Protein AF-V9MAR1-F1 (afdb_monomer_lite)

Foldseek 3Di:
DPPDDDDDDDDPPPDDDDDCPVVVVVPQVFFCFQNVVDPPPDGHDNVDTTSPDGDPPGDVVVSVVVVVVVVVVVVVVVVVVVVVVVPDPDPDD

Sequence (93 aa):
DVLSKHSNESQVMNLHLLNVTSMSARRKDGHASLYYLGPGRGPASLHRQDCSHWCLPGVPDSWNELLYTLLLKQELVHVQDLTESSQAPSVTT

Radius of gyration: 23.26 Å; chains: 1; bounding box: 43×37×78 Å

pLDDT: mean 83.87, std 17.17, range [39.47, 98.56]

Structure (mmCIF, N/CA/C/O backbone):
data_AF-V9MAR1-F1
#
_entry.id   AF-V9MAR1-F1
#
loop_
_atom_site.group_PDB
_atom_site.id
_atom_site.type_symbol
_atom_site.label_atom_id
_atom_site.label_alt_id
_atom_site.label_comp_id
_atom_site.label_asym_id
_atom_site.label_entity_id
_atom_site.label_seq_id
_atom_site.pdbx_PDB_ins_code
_atom_site.Cartn_x
_atom_site.Cartn_y
_atom_site.Cartn_z
_atom_site.occupancy
_atom_site.B_iso_or_equiv
_atom_site.auth_seq_id
_atom_site.auth_comp_id
_atom_site.auth_asym_id
_atom_site.auth_atom_id
_atom_site.pdbx_PDB_model_num
ATOM 1 N N . ASP A 1 1 ? -15.752 -33.234 -6.484 1.00 43.12 1 ASP A N 1
ATOM 2 C CA . ASP A 1 1 ? -15.790 -32.183 -5.446 1.00 43.12 1 ASP A CA 1
ATOM 3 C C . ASP A 1 1 ? -15.125 -32.652 -4.164 1.00 43.12 1 ASP A C 1
ATOM 5 O O . ASP A 1 1 ? -15.703 -33.421 -3.410 1.00 43.12 1 ASP A O 1
ATOM 9 N N . VAL A 1 2 ? -13.862 -32.268 -3.967 1.00 51.25 2 VAL A N 1
ATOM 10 C CA . VAL A 1 2 ? -12.947 -32.837 -2.950 1.00 51.25 2 VAL A CA 1
ATOM 11 C C . VAL A 1 2 ? -13.078 -32.159 -1.574 1.00 51.25 2 VAL A C 1
ATOM 13 O O . VAL A 1 2 ? -12.271 -32.388 -0.687 1.00 51.25 2 VAL A O 1
ATOM 16 N N . LEU A 1 3 ? -14.115 -31.351 -1.338 1.00 52.75 3 LEU A N 1
ATOM 17 C CA . LEU A 1 3 ? -14.317 -30.680 -0.047 1.00 52.75 3 LEU A CA 1
ATOM 18 C C . LEU A 1 3 ? -15.722 -30.919 0.505 1.00 52.75 3 LEU A C 1
ATOM 20 O O . LEU A 1 3 ? -1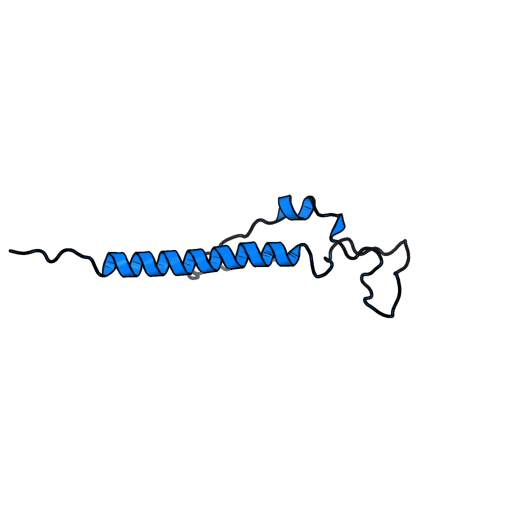6.466 -29.994 0.810 1.00 52.75 3 LEU A O 1
ATOM 24 N N . SER A 1 4 ? -16.085 -32.189 0.655 1.00 68.25 4 SER A N 1
ATOM 25 C CA . SER A 1 4 ? -17.154 -32.582 1.567 1.00 68.25 4 SER A CA 1
ATOM 26 C C . SER A 1 4 ? -16.666 -33.738 2.425 1.00 68.25 4 SER A C 1
ATOM 28 O O . SER A 1 4 ? -16.306 -34.783 1.887 1.00 68.25 4 SER A O 1
ATOM 30 N N . LYS A 1 5 ? -16.715 -33.514 3.746 1.00 62.06 5 LYS A N 1
ATOM 31 C CA . LYS A 1 5 ? -16.473 -34.425 4.882 1.00 62.06 5 LYS A CA 1
ATOM 32 C C . LYS A 1 5 ? -15.172 -34.174 5.636 1.00 62.06 5 LYS A C 1
ATOM 34 O O . LYS A 1 5 ? -14.182 -34.845 5.403 1.00 62.06 5 LYS A O 1
ATOM 39 N N . HIS A 1 6 ? -15.254 -33.282 6.620 1.00 50.75 6 HIS A N 1
ATOM 40 C CA . HIS A 1 6 ? -14.834 -33.566 7.996 1.00 50.75 6 HIS A CA 1
ATOM 41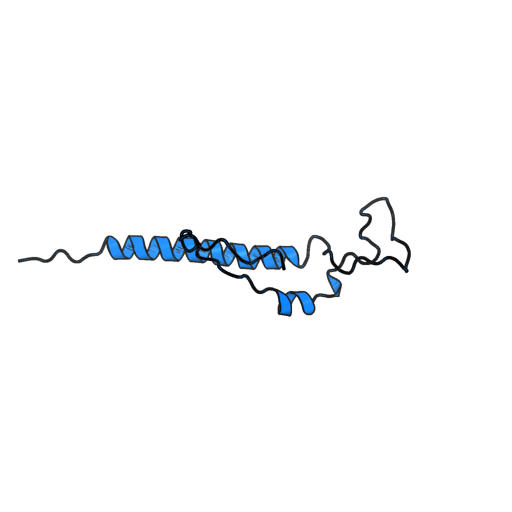 C C . HIS A 1 6 ? -15.514 -32.559 8.936 1.00 50.75 6 HIS A C 1
ATOM 43 O O . HIS A 1 6 ? -14.938 -31.561 9.347 1.00 50.75 6 HIS A O 1
ATOM 49 N N . SER A 1 7 ? -16.784 -32.817 9.249 1.00 64.19 7 SER A N 1
ATOM 50 C CA . SER A 1 7 ? -17.446 -32.266 10.430 1.00 64.19 7 SER A CA 1
ATOM 51 C C . SER A 1 7 ? -17.058 -33.130 11.629 1.00 64.19 7 SER A C 1
ATOM 53 O O . SER A 1 7 ? -17.566 -34.238 11.792 1.00 64.19 7 SER A O 1
ATOM 55 N N . ASN A 1 8 ? -16.128 -32.639 12.432 1.00 59.16 8 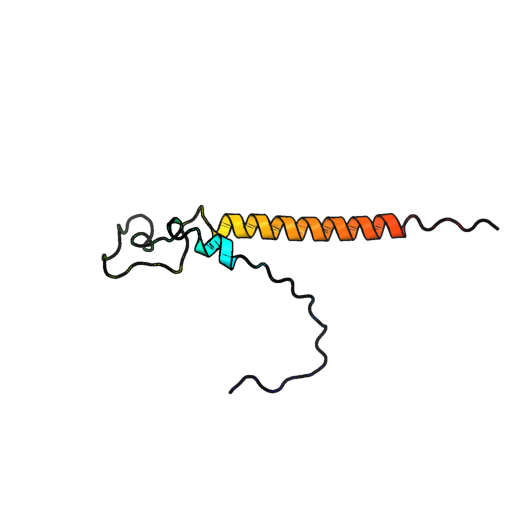ASN A N 1
ATOM 56 C CA . ASN A 1 8 ? -15.904 -33.063 13.810 1.00 59.16 8 ASN A CA 1
ATOM 57 C C . ASN A 1 8 ? -15.759 -31.753 14.585 1.00 59.16 8 ASN A C 1
ATOM 59 O O . ASN A 1 8 ? -15.093 -30.873 14.046 1.00 59.16 8 ASN A O 1
ATOM 63 N N . GLU A 1 9 ? -16.434 -31.576 15.727 1.00 60.19 9 GLU A N 1
ATOM 64 C CA . GLU A 1 9 ? -16.483 -30.311 16.487 1.00 60.19 9 GLU A CA 1
ATOM 65 C C . GLU A 1 9 ? -15.082 -29.709 16.685 1.00 60.19 9 GLU A C 1
ATOM 67 O O . GLU A 1 9 ? -14.368 -29.991 17.644 1.00 60.19 9 GLU A O 1
ATOM 72 N N . SER A 1 10 ? -14.661 -28.879 15.739 1.00 61.25 10 SER A N 1
ATOM 73 C CA . SER A 1 10 ? -13.468 -28.071 15.843 1.00 61.25 10 SER A CA 1
ATOM 74 C C . SER A 1 10 ? -13.903 -26.833 16.596 1.00 61.25 10 SER A C 1
ATOM 76 O O . SER A 1 10 ? -14.852 -26.182 16.153 1.00 61.25 10 SER A O 1
ATOM 78 N N . GLN A 1 11 ? -13.229 -26.525 17.707 1.00 62.09 11 GLN A N 1
ATOM 79 C CA . GLN A 1 11 ? -13.180 -25.189 18.304 1.00 62.09 11 GLN A CA 1
ATOM 80 C C . GLN A 1 11 ? -13.555 -24.141 17.256 1.00 62.09 11 GLN A C 1
ATOM 82 O O . GLN A 1 11 ? -12.849 -24.004 16.253 1.00 62.09 11 GLN A O 1
ATOM 87 N N . VAL A 1 12 ? -14.701 -23.482 17.431 1.00 70.00 12 VAL A N 1
ATOM 88 C CA . VAL A 1 12 ? -15.141 -22.439 16.505 1.00 70.00 12 VAL A CA 1
ATOM 89 C C . VAL A 1 12 ? -14.072 -21.356 16.555 1.00 70.00 12 VAL A C 1
ATOM 91 O O . VAL A 1 12 ? -14.030 -20.559 17.489 1.00 70.00 12 VAL A O 1
ATOM 94 N N . MET A 1 13 ? -13.145 -21.372 15.596 1.00 77.94 13 MET A N 1
ATOM 95 C CA . MET A 1 13 ? -12.158 -20.314 15.478 1.00 77.94 13 MET A CA 1
ATOM 96 C C . MET A 1 13 ? -12.927 -19.043 15.151 1.00 77.94 13 MET A C 1
ATOM 98 O O . MET A 1 13 ? -13.637 -18.982 14.144 1.00 77.94 13 MET A O 1
ATOM 102 N N . ASN A 1 14 ? -12.820 -18.045 16.027 1.00 82.56 14 ASN A N 1
ATOM 103 C CA . ASN A 1 14 ? -13.400 -16.740 15.771 1.00 82.56 14 ASN A CA 1
ATOM 104 C C . ASN A 1 14 ? -12.603 -16.081 14.63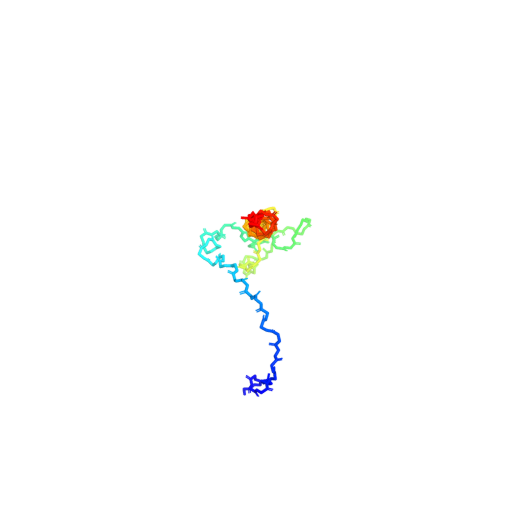6 1.00 82.56 14 ASN A C 1
ATOM 106 O O . ASN A 1 14 ? -11.496 -15.582 14.835 1.00 82.56 14 ASN A O 1
ATOM 110 N N . LEU A 1 15 ? -13.139 -16.183 13.421 1.00 86.50 15 LEU A N 1
ATOM 111 C CA . LEU A 1 15 ? -12.525 -15.673 12.207 1.00 86.50 15 LEU A CA 1
ATOM 112 C C . LEU A 1 15 ? -13.075 -14.275 11.906 1.00 86.50 15 LEU A C 1
ATOM 114 O O . LEU A 1 15 ? -14.234 -14.122 11.518 1.00 86.50 15 LEU A O 1
ATOM 118 N N . HIS A 1 16 ? -12.216 -13.264 12.000 1.00 90.06 16 HIS A N 1
ATOM 119 C CA . HIS A 1 16 ? -12.534 -11.907 11.564 1.00 90.06 16 HIS A CA 1
ATOM 120 C C . HIS A 1 16 ? -12.026 -11.664 10.137 1.00 90.06 16 HIS A C 1
ATOM 122 O O . HIS A 1 16 ? -10.830 -11.748 9.865 1.00 90.06 16 HIS A O 1
ATOM 128 N N . LEU A 1 17 ? -12.937 -11.343 9.213 1.00 94.88 17 LEU A N 1
ATOM 129 C CA . LEU A 1 17 ? -12.600 -11.029 7.824 1.00 94.88 17 LEU A CA 1
ATOM 130 C C . LEU A 1 17 ? -12.274 -9.535 7.661 1.00 94.88 17 LEU A C 1
ATOM 132 O O . LEU A 1 17 ? -13.148 -8.685 7.838 1.00 94.88 17 LEU A O 1
ATOM 136 N N . LEU A 1 18 ? -11.051 -9.214 7.232 1.00 96.75 18 LEU A N 1
ATOM 137 C CA . LEU A 1 18 ? -10.675 -7.860 6.820 1.00 96.75 18 LEU A CA 1
ATOM 138 C C . LEU A 1 18 ? -11.034 -7.639 5.339 1.00 96.75 18 LEU A C 1
ATOM 140 O O . LEU A 1 18 ? -10.286 -8.004 4.432 1.00 96.75 18 LEU A O 1
ATOM 144 N N . ASN A 1 19 ? -12.205 -7.054 5.078 1.00 97.56 19 ASN A N 1
ATOM 145 C CA . ASN A 1 19 ? -12.667 -6.793 3.713 1.00 97.56 19 ASN A CA 1
ATOM 146 C C . ASN A 1 19 ? -12.008 -5.535 3.114 1.00 97.56 19 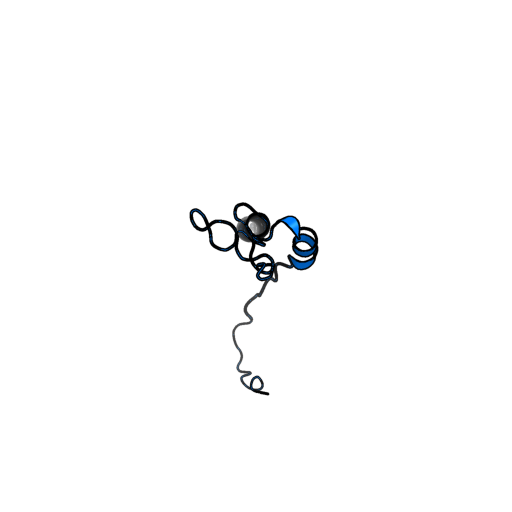ASN A C 1
ATOM 148 O O . ASN A 1 19 ? -12.454 -4.413 3.346 1.00 97.56 19 ASN A O 1
ATOM 152 N N . VAL A 1 20 ? -10.983 -5.742 2.284 1.00 98.25 20 VAL A N 1
ATOM 153 C CA . VAL A 1 20 ? -10.231 -4.680 1.584 1.00 98.25 20 VAL A CA 1
ATOM 154 C C . VAL A 1 20 ? -10.600 -4.531 0.105 1.00 98.25 20 VAL A C 1
ATOM 156 O O . VAL A 1 20 ? -9.964 -3.761 -0.618 1.00 98.25 20 VAL A O 1
ATOM 159 N N . THR A 1 21 ? -11.616 -5.242 -0.394 1.00 97.81 21 THR A N 1
ATOM 160 C CA . THR A 1 21 ? -11.886 -5.344 -1.839 1.00 97.81 21 THR A CA 1
ATOM 161 C C . THR A 1 21 ? -12.188 -3.987 -2.479 1.00 97.81 21 THR A C 1
ATOM 163 O O . THR A 1 21 ? -11.564 -3.623 -3.473 1.00 97.81 21 THR A O 1
ATOM 166 N N . SER A 1 22 ? -13.104 -3.205 -1.896 1.00 98.25 22 SER A N 1
ATOM 167 C CA . SER A 1 22 ? -13.526 -1.913 -2.467 1.00 98.25 22 SER A CA 1
ATOM 168 C C . SER A 1 22 ? -12.403 -0.871 -2.454 1.00 98.25 22 SER A C 1
ATOM 170 O O . SER A 1 22 ? -12.201 -0.172 -3.447 1.00 98.25 22 SER A O 1
ATOM 172 N N . MET A 1 23 ? -11.629 -0.789 -1.362 1.00 97.81 23 MET A N 1
ATOM 173 C CA . MET A 1 23 ? -10.499 0.145 -1.286 1.00 97.81 23 MET A CA 1
ATOM 174 C C . MET A 1 23 ? -9.376 -0.240 -2.255 1.00 97.81 23 MET A C 1
ATOM 176 O O . MET A 1 23 ? -8.817 0.632 -2.914 1.00 97.81 23 MET A O 1
ATOM 180 N N . SER A 1 24 ? -9.105 -1.537 -2.416 1.00 98.25 24 SER A N 1
ATOM 181 C CA . SER A 1 24 ? -8.056 -2.028 -3.317 1.00 98.25 24 SER A CA 1
ATOM 182 C C . SER A 1 24 ? -8.444 -1.851 -4.785 1.00 98.25 24 SER A C 1
ATOM 184 O O . SER A 1 24 ? -7.628 -1.419 -5.592 1.00 98.25 24 SER A O 1
ATOM 186 N N . ALA A 1 25 ? -9.715 -2.076 -5.136 1.00 97.75 25 ALA A N 1
ATOM 187 C CA . ALA A 1 25 ? -10.217 -1.892 -6.501 1.00 97.75 25 ALA A CA 1
ATOM 188 C C . ALA A 1 25 ? -10.094 -0.441 -7.009 1.00 97.75 25 ALA A C 1
ATOM 190 O O . ALA A 1 25 ? -10.008 -0.208 -8.217 1.00 97.75 25 ALA A O 1
ATOM 191 N N . ARG A 1 26 ? -10.069 0.542 -6.097 1.00 98.00 26 ARG A N 1
ATOM 192 C CA . ARG A 1 26 ? -9.854 1.962 -6.421 1.00 98.00 26 ARG A CA 1
ATOM 193 C C . ARG A 1 26 ? -8.392 2.299 -6.704 1.00 98.00 26 ARG A C 1
ATOM 195 O O . ARG A 1 26 ? -8.131 3.363 -7.254 1.00 98.00 26 ARG A O 1
ATOM 202 N N . ARG A 1 27 ? -7.456 1.417 -6.348 1.00 97.81 27 ARG A N 1
ATOM 203 C CA . ARG A 1 27 ? -6.015 1.669 -6.395 1.00 97.81 27 ARG A CA 1
ATOM 204 C C . ARG A 1 27 ? -5.314 0.929 -7.528 1.00 97.81 27 ARG A C 1
ATOM 206 O O . ARG A 1 27 ? -4.247 0.377 -7.328 1.00 97.81 27 ARG A O 1
ATOM 213 N N . LYS A 1 28 ? -5.880 0.929 -8.739 1.00 96.56 28 LYS A N 1
ATOM 214 C CA . LYS A 1 28 ? -5.252 0.295 -9.923 1.00 96.56 28 LYS A CA 1
ATOM 215 C C . LYS A 1 28 ? -3.844 0.838 -10.221 1.00 96.56 28 LYS A C 1
ATOM 217 O O . LYS A 1 28 ? -3.042 0.150 -10.838 1.00 96.56 28 LYS A O 1
ATOM 222 N N . ASP A 1 29 ? -3.559 2.059 -9.770 1.00 96.81 29 ASP A N 1
ATOM 223 C CA . ASP A 1 29 ? -2.253 2.724 -9.816 1.00 96.81 29 ASP A CA 1
ATOM 224 C C . ASP A 1 29 ? -1.189 2.064 -8.926 1.00 96.81 29 ASP A C 1
ATOM 226 O O . ASP A 1 29 ? -0.001 2.276 -9.138 1.00 96.81 29 ASP A O 1
ATOM 230 N N . GLY A 1 30 ? -1.596 1.269 -7.935 1.00 96.81 30 GLY A N 1
ATOM 231 C CA . GLY A 1 30 ? -0.685 0.637 -6.985 1.00 96.81 30 GLY A CA 1
ATOM 232 C C . GLY A 1 30 ? 0.036 -0.604 -7.516 1.00 96.81 30 GLY A C 1
ATOM 233 O O . GLY A 1 30 ? 0.867 -1.156 -6.798 1.00 96.81 30 GLY A O 1
ATOM 234 N N . HIS A 1 31 ? -0.291 -1.088 -8.715 1.00 97.44 31 HIS A N 1
ATOM 235 C CA . HIS A 1 31 ? 0.306 -2.304 -9.269 1.00 97.44 31 HIS A CA 1
ATOM 236 C C . HIS A 1 31 ? 1.706 -2.073 -9.841 1.00 97.44 31 HIS A C 1
ATOM 238 O O . HIS A 1 31 ? 2.016 -1.004 -10.365 1.00 97.44 31 HIS A O 1
ATOM 244 N N . ALA A 1 32 ? 2.535 -3.121 -9.814 1.00 95.31 32 ALA A N 1
ATOM 245 C CA . ALA A 1 32 ? 3.883 -3.070 -10.379 1.00 95.31 32 ALA A CA 1
ATOM 246 C C . ALA A 1 32 ? 3.893 -2.899 -11.906 1.00 95.31 32 ALA A C 1
ATOM 248 O O . ALA A 1 32 ? 4.848 -2.339 -12.448 1.00 95.31 32 ALA A O 1
ATOM 249 N N . SER A 1 33 ? 2.839 -3.336 -12.606 1.00 95.62 33 SER A N 1
ATOM 250 C CA . SER A 1 33 ? 2.714 -3.248 -14.064 1.00 95.62 33 SER A CA 1
ATOM 251 C C . SER A 1 33 ? 3.974 -3.797 -14.750 1.00 95.62 33 SER A C 1
ATOM 253 O O . SER A 1 33 ? 4.271 -4.981 -14.619 1.00 95.62 33 SER A O 1
ATOM 255 N N . LEU A 1 34 ? 4.735 -2.967 -15.464 1.00 96.06 34 LEU A N 1
ATOM 256 C CA . LEU A 1 34 ? 5.968 -3.352 -16.156 1.00 96.06 34 LEU A CA 1
ATOM 257 C C . LEU A 1 34 ? 7.176 -3.476 -15.217 1.00 96.06 34 LEU A C 1
ATOM 259 O O . LEU A 1 34 ? 8.180 -4.071 -15.589 1.00 96.06 34 LEU A O 1
ATOM 263 N N . TYR A 1 35 ? 7.110 -2.931 -14.006 1.00 94.69 35 TYR A N 1
ATOM 264 C CA . TYR A 1 35 ? 8.252 -2.819 -13.094 1.00 94.69 35 TYR A CA 1
ATOM 265 C C . TYR A 1 35 ? 8.377 -3.991 -12.109 1.00 94.69 35 TYR A C 1
ATOM 267 O O . TYR A 1 35 ? 9.209 -3.957 -11.204 1.00 94.69 35 TYR A O 1
ATOM 275 N N . TYR A 1 36 ? 7.603 -5.063 -12.301 1.00 94.31 36 TYR A N 1
ATOM 276 C CA . TYR A 1 36 ? 7.578 -6.226 -11.402 1.00 94.31 36 TYR A CA 1
ATOM 277 C C . TYR A 1 36 ? 8.904 -7.007 -11.327 1.00 94.31 36 TYR A C 1
ATOM 279 O O . TYR A 1 36 ? 9.101 -7.805 -10.415 1.00 94.31 36 TYR A O 1
ATOM 287 N N . LEU A 1 37 ? 9.831 -6.795 -12.270 1.00 93.06 37 LEU A N 1
ATOM 288 C CA . LEU A 1 37 ? 11.145 -7.453 -12.289 1.00 93.06 37 LEU A CA 1
ATOM 289 C C . LEU A 1 37 ? 12.128 -6.895 -11.248 1.00 93.06 37 LEU A C 1
ATOM 291 O O . LEU A 1 37 ? 13.177 -7.502 -11.020 1.00 93.06 37 LEU A O 1
ATOM 295 N N . GLY A 1 38 ? 11.792 -5.766 -10.623 1.00 88.31 38 GLY A N 1
ATOM 296 C CA . GLY A 1 38 ? 12.610 -5.136 -9.600 1.00 88.31 38 GLY A CA 1
ATOM 297 C C . GLY A 1 38 ? 13.775 -4.298 -10.147 1.00 88.31 38 GLY A C 1
ATOM 298 O O . GLY A 1 38 ? 13.982 -4.175 -11.361 1.00 88.31 38 GLY A O 1
ATOM 299 N N . PRO A 1 39 ? 14.542 -3.676 -9.238 1.00 87.94 39 PRO A N 1
ATOM 300 C CA . PRO A 1 39 ? 15.612 -2.756 -9.598 1.00 87.94 39 PRO A CA 1
ATOM 301 C C . PRO A 1 39 ? 16.727 -3.452 -10.391 1.00 87.94 39 PRO A C 1
ATOM 303 O O . PRO A 1 39 ? 17.066 -4.610 -10.157 1.00 87.94 39 PRO A O 1
ATOM 306 N N . GLY A 1 40 ? 17.306 -2.728 -11.353 1.00 88.31 40 GLY A N 1
ATOM 307 C CA . GLY A 1 40 ? 18.429 -3.204 -12.169 1.00 88.31 40 GLY A CA 1
ATOM 308 C C . GLY A 1 40 ? 18.057 -4.095 -13.359 1.00 88.31 40 GLY A C 1
ATOM 309 O O . GLY A 1 40 ? 18.931 -4.401 -14.164 1.00 88.31 40 GLY A O 1
ATOM 310 N N . ARG A 1 41 ? 16.782 -4.481 -13.516 1.00 90.56 41 ARG A N 1
ATOM 311 C CA . ARG A 1 41 ? 16.312 -5.281 -14.667 1.00 90.56 41 ARG A CA 1
ATOM 312 C C . ARG A 1 41 ? 15.553 -4.482 -15.728 1.00 90.56 41 ARG A C 1
ATOM 314 O O . ARG A 1 41 ? 15.315 -5.004 -16.813 1.00 90.56 41 ARG A O 1
ATOM 321 N N . GLY A 1 42 ? 15.223 -3.222 -15.437 1.00 88.50 42 GLY A N 1
ATOM 322 C CA . GLY A 1 42 ? 14.402 -2.383 -16.312 1.00 88.50 42 GLY A CA 1
ATOM 323 C C . GLY A 1 42 ? 12.942 -2.858 -16.395 1.00 88.50 42 GLY A C 1
ATOM 324 O O . GLY A 1 42 ? 12.555 -3.805 -15.707 1.00 88.50 42 GLY A O 1
ATOM 325 N N . PRO A 1 43 ? 12.105 -2.184 -17.203 1.00 92.75 43 PRO A N 1
ATOM 326 C CA . PRO A 1 43 ? 10.718 -2.582 -17.404 1.00 92.75 43 PRO A CA 1
ATOM 327 C C . PRO A 1 43 ? 10.619 -3.888 -18.206 1.00 92.75 43 PRO A C 1
ATOM 329 O O . PRO A 1 43 ? 11.386 -4.137 -19.136 1.00 92.75 43 PRO A O 1
ATOM 332 N N . ALA A 1 44 ? 9.636 -4.713 -17.862 1.00 93.75 44 ALA A N 1
ATOM 333 C CA . ALA A 1 44 ? 9.268 -5.903 -18.608 1.00 93.75 44 ALA A CA 1
ATOM 334 C C . ALA A 1 44 ? 8.668 -5.560 -19.985 1.00 93.75 44 ALA A C 1
ATOM 336 O O . ALA A 1 44 ? 8.360 -4.410 -20.301 1.00 93.75 44 ALA A O 1
ATOM 337 N N . SER A 1 45 ? 8.471 -6.593 -20.812 1.00 93.75 45 SER A N 1
ATOM 338 C CA . SER A 1 45 ? 7.764 -6.460 -22.091 1.00 93.75 45 SER A CA 1
ATOM 339 C C . SER A 1 45 ? 6.370 -5.863 -21.893 1.00 93.75 45 SER A C 1
ATOM 341 O O . SER A 1 45 ? 5.637 -6.280 -20.999 1.00 93.75 45 SER A O 1
ATOM 343 N N . LEU A 1 46 ? 5.960 -4.970 -22.799 1.00 91.69 46 LEU A N 1
ATOM 344 C CA . LEU A 1 46 ? 4.647 -4.312 -22.769 1.00 91.69 46 LEU A CA 1
ATOM 345 C C . LEU A 1 46 ? 3.460 -5.298 -22.732 1.00 91.69 46 LEU A C 1
ATOM 347 O O . LEU A 1 46 ? 2.383 -4.974 -22.236 1.00 91.69 46 LEU A O 1
ATOM 351 N N . HIS A 1 47 ? 3.676 -6.515 -23.241 1.00 93.38 47 HIS A N 1
ATOM 352 C CA . HIS A 1 47 ? 2.681 -7.587 -23.313 1.00 93.38 47 HIS A CA 1
ATOM 353 C C . HIS A 1 47 ? 2.627 -8.451 -22.040 1.00 93.38 47 HIS A C 1
ATOM 355 O O . HIS A 1 47 ? 1.818 -9.372 -21.957 1.00 93.38 47 HIS A O 1
ATOM 361 N N . ARG A 1 48 ? 3.500 -8.196 -21.058 1.00 91.94 48 ARG A N 1
ATOM 362 C CA . ARG A 1 48 ? 3.564 -8.907 -19.776 1.00 91.94 48 ARG A CA 1
ATOM 363 C C . ARG A 1 48 ? 3.586 -7.897 -18.637 1.00 91.94 48 ARG A C 1
ATOM 365 O O . ARG A 1 48 ? 4.647 -7.496 -18.171 1.00 91.94 48 ARG A O 1
ATOM 372 N N . GLN A 1 49 ? 2.393 -7.498 -18.216 1.00 94.81 49 GLN A N 1
ATOM 373 C CA . GLN A 1 49 ? 2.188 -6.607 -17.081 1.00 94.81 49 GLN A CA 1
ATOM 374 C C . GLN A 1 49 ? 1.704 -7.399 -15.874 1.00 94.81 49 GLN A C 1
ATOM 376 O O . GLN A 1 49 ? 0.852 -8.279 -16.000 1.00 94.81 49 GLN A O 1
ATOM 381 N N . ASP A 1 50 ? 2.234 -7.053 -14.709 1.00 95.19 50 ASP A N 1
ATOM 382 C CA . ASP A 1 50 ? 1.729 -7.542 -13.438 1.00 95.19 50 ASP A CA 1
ATOM 383 C C . ASP A 1 50 ? 0.612 -6.627 -12.928 1.00 95.19 50 ASP A C 1
ATOM 385 O O . ASP A 1 50 ? 0.854 -5.493 -12.508 1.00 95.19 50 ASP A O 1
ATOM 389 N N . CYS A 1 51 ? -0.617 -7.136 -12.986 1.00 95.75 51 CYS A N 1
ATOM 390 C CA . CYS A 1 51 ? -1.822 -6.462 -12.501 1.00 95.75 51 CYS A CA 1
ATOM 391 C C . CYS A 1 51 ? -2.384 -7.117 -11.229 1.00 95.75 51 CYS A C 1
ATOM 393 O O . CYS A 1 51 ? -3.529 -6.856 -10.867 1.00 95.75 51 CYS A O 1
ATOM 395 N N . SER A 1 52 ? -1.619 -8.007 -10.591 1.00 94.88 52 SER A N 1
ATOM 396 C CA . SER A 1 52 ? -2.059 -8.767 -9.417 1.00 94.88 52 SER A CA 1
ATOM 397 C C . SER A 1 52 ? -1.269 -8.380 -8.171 1.00 94.88 52 SER A C 1
ATOM 399 O O . SER A 1 52 ? -1.841 -8.315 -7.084 1.00 94.88 52 SER A O 1
ATOM 401 N N . HIS A 1 53 ? 0.026 -8.089 -8.319 1.00 96.19 53 HIS A N 1
ATOM 402 C CA . HIS A 1 53 ? 0.890 -7.678 -7.216 1.00 96.19 53 HIS A CA 1
ATOM 403 C C . HIS A 1 53 ? 0.955 -6.157 -7.070 1.00 96.19 53 HIS A C 1
ATOM 405 O O . HIS A 1 53 ? 0.692 -5.401 -8.008 1.00 96.19 53 HIS A O 1
ATOM 411 N N . TRP A 1 54 ? 1.323 -5.715 -5.872 1.00 97.31 54 TRP A N 1
ATOM 412 C CA 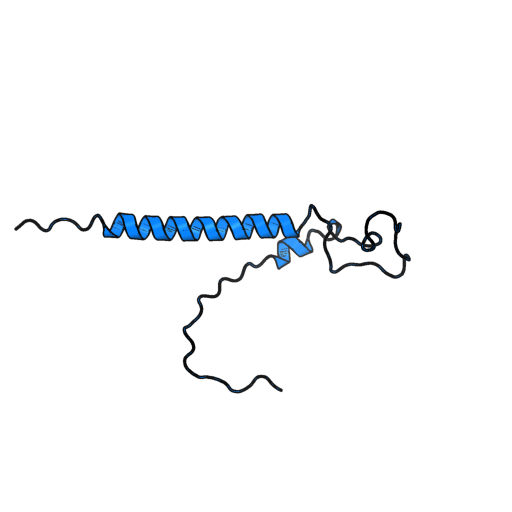. TRP A 1 54 ? 1.379 -4.310 -5.484 1.00 97.31 54 TRP A CA 1
ATOM 413 C C . TRP A 1 54 ? 2.823 -3.832 -5.357 1.00 97.31 54 TRP A C 1
ATOM 415 O O . TRP A 1 54 ? 3.685 -4.567 -4.874 1.00 97.31 54 TRP A O 1
ATOM 425 N N . CYS A 1 55 ? 3.076 -2.586 -5.748 1.00 96.00 55 CYS A N 1
ATOM 426 C CA . CYS A 1 55 ? 4.292 -1.875 -5.375 1.00 96.00 55 CYS A CA 1
ATOM 427 C C . CYS A 1 55 ? 4.350 -1.660 -3.859 1.00 96.00 55 CYS A C 1
ATOM 429 O O . CYS A 1 55 ? 3.312 -1.500 -3.211 1.00 96.00 55 CYS A O 1
ATOM 431 N N . LEU A 1 56 ? 5.574 -1.600 -3.328 1.00 96.06 56 LEU A N 1
ATOM 432 C CA . LEU A 1 56 ? 5.852 -1.169 -1.962 1.00 96.06 56 LEU A CA 1
ATOM 433 C C . LEU A 1 56 ? 6.772 0.066 -1.981 1.00 96.06 56 LEU A C 1
ATOM 435 O O . LEU A 1 56 ? 7.762 0.056 -2.721 1.00 96.06 56 LEU A O 1
ATOM 439 N N . PRO A 1 57 ? 6.478 1.107 -1.180 1.00 96.69 57 PRO A N 1
ATOM 440 C CA . PRO A 1 57 ? 5.279 1.255 -0.341 1.00 96.69 57 PRO A CA 1
ATOM 441 C C . PRO A 1 57 ? 3.985 1.385 -1.176 1.00 96.69 57 PRO A C 1
ATOM 443 O O . PRO A 1 57 ? 4.028 1.854 -2.316 1.00 96.69 57 PRO A O 1
ATOM 446 N N . GLY A 1 58 ? 2.836 0.952 -0.644 1.00 97.19 58 GLY A N 1
ATOM 447 C CA . GLY A 1 58 ? 1.586 0.913 -1.408 1.00 97.19 58 GLY A CA 1
ATOM 448 C C . GLY A 1 58 ? 0.351 0.351 -0.696 1.00 97.19 58 GLY A C 1
ATOM 449 O O . GLY A 1 58 ? 0.173 0.472 0.510 1.00 97.19 58 GLY A O 1
ATOM 450 N N . VAL A 1 59 ? -0.557 -0.239 -1.482 1.00 98.38 59 VAL A N 1
ATOM 451 C CA . VAL A 1 59 ? -1.879 -0.720 -1.027 1.00 98.38 59 VAL A CA 1
ATOM 452 C C . VAL A 1 59 ? -1.805 -1.709 0.152 1.00 98.38 59 VAL A C 1
ATOM 454 O O . VAL A 1 59 ? -2.607 -1.556 1.078 1.00 98.38 59 VAL A O 1
ATOM 457 N N . PRO A 1 60 ? -0.855 -2.668 0.188 1.00 98.44 60 PRO A N 1
ATOM 458 C CA . PRO A 1 60 ? -0.705 -3.567 1.330 1.00 98.44 60 PRO A CA 1
ATOM 459 C C . PRO A 1 60 ? -0.372 -2.861 2.648 1.00 98.44 60 PRO A C 1
ATOM 461 O O . PRO A 1 60 ? -0.769 -3.352 3.702 1.00 98.44 60 PRO A O 1
ATOM 464 N N . ASP A 1 61 ? 0.289 -1.701 2.616 1.00 98.56 61 ASP A N 1
ATOM 465 C CA . ASP A 1 61 ? 0.612 -0.955 3.838 1.00 98.56 61 ASP A CA 1
ATOM 466 C C . ASP A 1 61 ? -0.667 -0.427 4.498 1.00 98.56 61 ASP A C 1
ATOM 468 O O . ASP A 1 61 ? -0.859 -0.592 5.700 1.00 98.56 61 ASP A O 1
ATOM 472 N N . SER A 1 62 ? -1.616 0.084 3.707 1.00 98.25 62 SER A N 1
ATOM 473 C CA . SER A 1 62 ? -2.930 0.485 4.225 1.00 98.25 62 SER A CA 1
ATOM 474 C C . SER A 1 62 ? -3.713 -0.701 4.796 1.00 98.25 62 SER A C 1
ATOM 476 O O . SER A 1 62 ? -4.405 -0.553 5.799 1.00 98.25 62 SER A O 1
ATOM 478 N N . TRP A 1 63 ? -3.613 -1.896 4.202 1.00 98.44 63 TRP A N 1
ATOM 479 C CA . TRP A 1 63 ? -4.226 -3.092 4.796 1.00 98.44 63 TRP A CA 1
ATOM 480 C C . TRP A 1 63 ? -3.623 -3.406 6.166 1.00 98.44 63 TRP A C 1
ATOM 482 O O . TRP A 1 63 ? -4.362 -3.727 7.096 1.00 98.44 63 TRP A O 1
ATOM 492 N N . ASN A 1 64 ? -2.300 -3.273 6.295 1.00 98.38 64 ASN A N 1
ATOM 493 C CA . ASN A 1 64 ? -1.587 -3.493 7.548 1.00 98.38 64 ASN A CA 1
ATOM 494 C C . ASN A 1 64 ? -1.974 -2.460 8.617 1.00 98.38 64 ASN A C 1
ATOM 496 O O . ASN A 1 64 ? -2.145 -2.837 9.771 1.00 98.38 64 ASN A O 1
ATOM 500 N N . GLU A 1 65 ? -2.188 -1.193 8.256 1.00 98.44 65 GLU A N 1
ATOM 501 C CA . GLU A 1 65 ? -2.688 -0.160 9.181 1.00 98.44 65 GLU A CA 1
ATOM 502 C C . GLU A 1 65 ? -4.090 -0.487 9.719 1.00 98.44 65 GLU A C 1
ATOM 504 O O . GLU A 1 65 ? -4.344 -0.388 10.926 1.00 98.44 65 GLU A O 1
ATOM 509 N N . LEU A 1 66 ? -5.004 -0.926 8.843 1.00 97.88 66 LEU A N 1
ATOM 510 C CA . LEU A 1 66 ? -6.337 -1.373 9.254 1.00 97.88 66 LEU A CA 1
ATOM 511 C C . LEU A 1 66 ? -6.251 -2.606 10.162 1.00 97.88 66 LEU A C 1
ATOM 513 O O . LEU A 1 66 ? -6.898 -2.640 11.209 1.00 97.88 66 LEU A O 1
ATOM 517 N N . LEU A 1 67 ? -5.444 -3.602 9.785 1.00 97.19 67 LEU A N 1
ATOM 518 C CA . LEU A 1 67 ? -5.235 -4.809 10.583 1.00 97.19 67 LEU A CA 1
ATOM 519 C C . LEU A 1 67 ? -4.678 -4.466 11.967 1.00 97.19 67 LEU A C 1
ATOM 521 O O . LEU A 1 67 ? -5.210 -4.923 12.975 1.00 97.19 67 LEU A O 1
ATOM 525 N N . TYR A 1 68 ? -3.647 -3.627 12.021 1.00 97.50 68 TYR A N 1
ATOM 526 C CA . TYR A 1 68 ? -3.020 -3.200 13.266 1.00 97.50 68 TYR A CA 1
ATOM 527 C C . TYR A 1 68 ? -4.019 -2.489 14.184 1.00 97.50 68 TYR A C 1
ATOM 529 O O . TYR A 1 68 ? -4.093 -2.789 15.373 1.00 97.50 68 TYR A O 1
ATOM 537 N N . THR A 1 69 ? -4.867 -1.625 13.621 1.00 96.75 69 THR A N 1
ATOM 538 C CA . THR A 1 69 ? -5.931 -0.942 14.371 1.00 96.75 69 THR A CA 1
ATOM 539 C C . THR A 1 69 ? -6.929 -1.933 14.979 1.00 96.75 69 THR A C 1
ATOM 541 O O . THR A 1 69 ? -7.352 -1.760 16.122 1.00 96.75 69 THR A O 1
ATOM 544 N N . LEU A 1 70 ? -7.300 -2.990 14.248 1.00 94.31 70 LEU A N 1
ATOM 545 C CA . LEU A 1 70 ? -8.203 -4.029 14.755 1.00 94.31 70 LEU A CA 1
ATOM 546 C C . LEU A 1 70 ? -7.570 -4.847 15.885 1.00 94.31 70 LEU A C 1
ATOM 548 O O . LEU A 1 70 ? -8.250 -5.124 16.871 1.00 94.31 70 LEU A O 1
ATOM 552 N N . LEU A 1 71 ? -6.282 -5.178 15.772 1.00 93.94 71 LEU A N 1
ATOM 553 C CA . LEU A 1 71 ? -5.548 -5.876 16.831 1.00 93.94 71 LEU A CA 1
ATOM 554 C C . LEU A 1 71 ? -5.458 -5.016 18.096 1.00 93.94 71 LEU A C 1
ATOM 556 O O . LEU A 1 71 ? -5.790 -5.486 19.180 1.00 93.94 71 LEU A O 1
ATOM 560 N N . LEU A 1 72 ? -5.116 -3.730 17.959 1.00 95.12 72 LEU A N 1
ATOM 561 C CA . LEU A 1 72 ? -5.106 -2.799 19.090 1.00 95.12 72 LEU A CA 1
ATOM 562 C C . LEU A 1 72 ? -6.486 -2.664 19.739 1.00 95.12 72 LEU A C 1
ATOM 564 O O . LEU A 1 72 ? -6.597 -2.643 20.961 1.00 95.12 72 LEU A O 1
ATOM 568 N N . LYS A 1 73 ? -7.553 -2.592 18.938 1.00 92.38 73 LYS A N 1
ATOM 569 C CA . LYS A 1 73 ? -8.920 -2.541 19.463 1.00 92.38 73 LYS A CA 1
ATOM 570 C C . LYS A 1 73 ? -9.255 -3.798 20.269 1.00 92.38 73 LYS A C 1
ATOM 572 O O . LYS A 1 73 ? -9.913 -3.682 21.296 1.00 92.38 73 LYS A O 1
ATOM 577 N N . GLN A 1 74 ? -8.823 -4.975 19.819 1.00 88.25 74 GLN A N 1
ATOM 578 C CA . GLN A 1 74 ? -9.054 -6.228 20.536 1.00 88.25 74 GLN A CA 1
ATOM 579 C C . GLN A 1 74 ? -8.335 -6.250 21.890 1.00 88.25 74 GLN A C 1
ATOM 581 O O . GLN A 1 74 ? -8.954 -6.610 22.889 1.00 88.25 74 GLN A O 1
ATOM 586 N N . GLU A 1 75 ? -7.083 -5.793 21.937 1.00 86.56 75 GLU A N 1
ATOM 587 C CA . GLU A 1 75 ? -6.333 -5.629 23.190 1.00 86.56 75 GLU A CA 1
ATOM 588 C C . GLU A 1 75 ? -7.042 -4.660 24.148 1.00 86.56 75 GLU A C 1
ATOM 590 O O . GLU A 1 75 ? -7.228 -4.960 25.324 1.00 86.56 75 GLU A O 1
ATOM 595 N N . LEU A 1 76 ? -7.520 -3.516 23.646 1.00 87.75 76 LEU A N 1
ATOM 596 C CA . LEU A 1 76 ? -8.228 -2.529 24.467 1.00 87.75 76 LEU A CA 1
ATOM 597 C C . LEU A 1 76 ? -9.558 -3.052 25.021 1.00 87.75 76 LEU A C 1
ATOM 599 O O . LEU A 1 76 ? -9.866 -2.798 26.183 1.00 87.75 76 LEU A O 1
ATOM 603 N N . VAL A 1 77 ? -10.331 -3.785 24.215 1.00 81.69 77 VAL A N 1
ATOM 604 C CA . VAL A 1 77 ? -11.572 -4.430 24.676 1.00 81.69 77 VAL A CA 1
ATOM 605 C C . VAL A 1 77 ? -11.263 -5.456 25.765 1.00 81.69 77 VAL A C 1
ATOM 607 O O . VAL A 1 77 ? -11.961 -5.495 26.773 1.00 81.69 77 VAL A O 1
ATOM 610 N N . HIS A 1 78 ? -10.188 -6.235 25.611 1.00 78.12 78 HIS A N 1
ATOM 611 C CA . HIS A 1 78 ? -9.778 -7.198 26.630 1.00 78.12 78 HIS A CA 1
ATOM 612 C C . HIS A 1 78 ? -9.371 -6.512 27.942 1.00 78.12 78 HIS A C 1
ATOM 614 O O . HIS A 1 78 ? -9.762 -6.950 29.021 1.00 78.12 78 HIS A O 1
ATOM 620 N N . VAL A 1 79 ? -8.643 -5.395 27.863 1.00 79.62 79 VAL A N 1
ATOM 621 C CA . VAL A 1 79 ? -8.282 -4.593 29.041 1.00 79.62 79 VAL A CA 1
ATOM 622 C C . VAL A 1 79 ? -9.520 -3.985 29.708 1.00 79.62 79 VAL A C 1
ATOM 624 O O . VAL A 1 79 ? -9.594 -3.994 30.935 1.00 79.62 79 VAL A O 1
ATOM 627 N N . GLN A 1 80 ? -10.500 -3.504 28.936 1.00 75.50 80 GLN A N 1
ATOM 628 C CA . GLN A 1 80 ? -11.760 -2.979 29.478 1.00 75.50 80 GLN A CA 1
ATOM 629 C C . GLN A 1 80 ? -12.547 -4.043 30.253 1.00 75.50 80 GLN A C 1
ATOM 631 O O . GLN A 1 80 ? -12.924 -3.788 31.398 1.00 75.50 80 GLN A O 1
ATOM 636 N N . ASP A 1 81 ? -12.694 -5.248 29.695 1.00 72.12 81 ASP A N 1
ATOM 637 C CA . ASP A 1 81 ? -13.331 -6.391 30.371 1.00 72.12 81 ASP A CA 1
ATOM 638 C C . ASP A 1 81 ? -12.631 -6.734 31.699 1.00 72.12 81 ASP A C 1
ATOM 640 O O . ASP A 1 81 ? -13.273 -6.975 32.725 1.00 72.12 81 ASP A O 1
ATOM 644 N N . LEU A 1 82 ? -11.292 -6.712 31.715 1.00 70.38 82 LEU A N 1
ATOM 645 C CA . LEU A 1 82 ? -10.513 -6.969 32.928 1.00 70.38 82 LEU A CA 1
ATOM 646 C C . LEU A 1 82 ? -10.719 -5.872 33.981 1.00 70.38 82 LEU A C 1
ATOM 648 O O . LEU A 1 82 ? -10.862 -6.186 35.166 1.00 70.38 82 LEU A O 1
ATOM 652 N N . THR A 1 83 ? -10.772 -4.602 33.568 1.00 68.25 83 THR A N 1
ATOM 653 C CA . THR A 1 83 ? -11.014 -3.480 34.486 1.00 68.25 83 THR A CA 1
ATOM 654 C C . THR A 1 83 ? -12.429 -3.480 35.064 1.00 68.25 83 THR A C 1
ATOM 656 O O . THR A 1 83 ? -12.579 -3.229 36.258 1.00 68.25 83 THR A O 1
ATOM 659 N N . GLU A 1 84 ? -13.448 -3.850 34.282 1.00 59.34 84 GLU A N 1
ATOM 660 C CA . GLU A 1 84 ? -14.829 -3.965 34.768 1.00 59.34 84 GLU A CA 1
ATOM 661 C C . GLU A 1 84 ? -15.017 -5.181 35.690 1.00 59.34 84 GLU A C 1
ATOM 663 O O . GLU A 1 84 ? -15.698 -5.072 36.710 1.00 59.34 84 GLU A O 1
ATOM 668 N N . SER A 1 85 ? -14.341 -6.310 35.427 1.00 58.06 85 SER A N 1
ATOM 669 C CA . SER A 1 85 ? -14.385 -7.483 36.320 1.00 58.06 85 SER A CA 1
ATOM 670 C C . SER A 1 85 ? -13.752 -7.230 37.699 1.00 58.06 85 SER A C 1
ATOM 672 O O . SER A 1 85 ? -14.153 -7.836 38.693 1.00 58.06 85 SER A O 1
ATOM 674 N N . SER A 1 86 ? -12.788 -6.304 37.777 1.00 58.62 86 SER A N 1
ATOM 675 C CA . SER A 1 86 ? -12.116 -5.906 39.022 1.00 58.62 86 SER A CA 1
ATOM 676 C C . SER A 1 86 ? -12.957 -4.938 39.874 1.00 58.62 86 SER A C 1
ATOM 678 O O . SER A 1 86 ? -12.711 -4.777 41.068 1.00 58.62 86 SER A O 1
ATOM 680 N N . GLN A 1 87 ? -13.992 -4.321 39.292 1.00 55.25 87 GLN A N 1
ATOM 681 C CA . GLN A 1 87 ? -14.947 -3.437 39.970 1.00 55.25 87 GLN A CA 1
ATOM 682 C C . GLN A 1 87 ? -16.316 -4.113 40.162 1.00 55.25 87 GLN A C 1
ATOM 684 O O . GLN A 1 87 ? -17.360 -3.491 39.983 1.00 55.25 87 GLN A O 1
ATOM 689 N N . ALA A 1 88 ? -16.349 -5.381 40.580 1.00 54.41 88 ALA A N 1
ATOM 690 C CA . ALA A 1 88 ? -17.561 -5.917 41.200 1.00 54.41 88 ALA A CA 1
ATOM 691 C C . ALA A 1 88 ? -17.792 -5.189 42.545 1.00 54.41 88 ALA A C 1
ATOM 693 O O . ALA A 1 88 ? -16.864 -5.119 43.357 1.00 54.41 88 ALA A O 1
ATOM 694 N N . PRO A 1 89 ? -18.984 -4.619 42.813 1.00 50.41 89 PRO A N 1
ATOM 695 C CA . PRO A 1 89 ? -19.232 -3.921 44.065 1.00 50.41 89 PRO A CA 1
ATOM 696 C C . PRO A 1 89 ? -19.159 -4.922 45.217 1.00 50.41 89 PRO A C 1
ATOM 698 O O . PRO A 1 89 ? -19.836 -5.951 45.205 1.00 50.41 89 PRO A O 1
ATOM 701 N N . SER A 1 90 ? -18.350 -4.611 46.229 1.00 52.31 90 SER A N 1
ATOM 702 C CA . SER A 1 90 ? -18.396 -5.273 47.528 1.00 52.31 90 SER A CA 1
ATOM 703 C C . SER A 1 90 ? -19.833 -5.171 48.043 1.00 52.31 90 SER A C 1
ATOM 705 O O . SER A 1 90 ? -20.293 -4.088 48.404 1.00 52.31 90 SER A O 1
ATOM 707 N N . VAL A 1 91 ? -20.571 -6.281 48.024 1.00 51.94 91 VAL A N 1
ATOM 708 C CA . VAL A 1 91 ? -21.890 -6.363 48.651 1.00 51.94 91 VAL A CA 1
ATOM 709 C C . VAL A 1 91 ? -21.663 -6.253 50.155 1.00 51.94 91 VAL A C 1
ATOM 711 O O . VAL A 1 91 ? -21.224 -7.202 50.797 1.00 51.94 91 VAL A O 1
ATOM 714 N N . THR A 1 92 ? -21.905 -5.068 50.706 1.00 45.31 92 THR A N 1
ATOM 715 C CA . THR A 1 92 ? -21.960 -4.847 52.149 1.00 45.31 92 THR A CA 1
ATOM 716 C C . THR A 1 92 ? -23.311 -5.345 52.656 1.00 45.31 92 THR A C 1
ATOM 718 O O . THR A 1 92 ? -24.346 -4.767 52.324 1.00 45.31 92 THR A O 1
ATOM 721 N N . THR A 1 93 ? -23.323 -6.401 53.466 1.00 39.47 93 THR A N 1
ATOM 722 C CA . THR A 1 93 ? -24.330 -6.634 54.515 1.00 39.47 93 THR A CA 1
ATOM 723 C C . THR A 1 93 ? -23.667 -7.398 55.649 1.00 39.47 93 THR A C 1
ATOM 725 O O . THR A 1 93 ? -22.973 -8.393 55.347 1.00 39.47 93 THR A O 1
#

InterPro domains:
  IPR026057 Trichome birefringence-like, C-terminal domain [PF13839] (6-69)
  IPR029962 Trichome birefringence-like family [PTHR32285] (11-70)

Organism: Populus euphratica (NCBI:txid75702)

Secondary structure (DSSP, 8-state):
-------S------------HHHHHT-GGGEEETTTT-TTS-PPPTT--EEEEE-SSSHHHHHHHHHHHHHHHHHHHHHHHHHHHHT------